Protein AF-A0A7W4E021-F1 (afdb_monomer_lite)

Secondary structure (DSSP, 8-state):
-HHHHHHHTTS-HHHHHT-------HHHH---EEETTEEE-EEE-SSSEEEHHHHHHTTSSPPPSSEEEEE-TT--EEEEESPPPHHHHHHHHHTT--

Radius of gyrati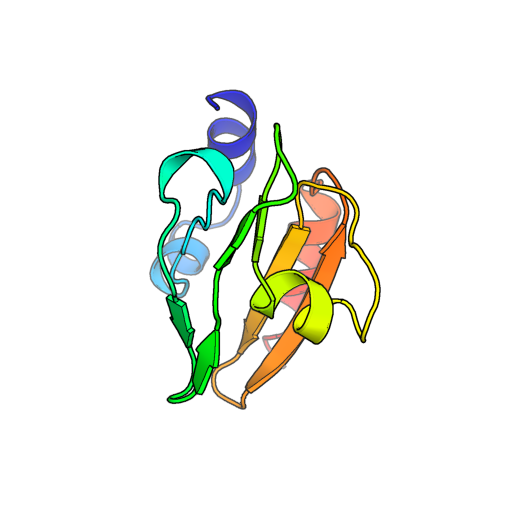on: 14.64 Å; chains: 1; bounding box: 39×26×35 Å

pLDDT: mean 73.6, std 13.23, range [36.62, 89.5]

Sequence (98 aa):
MQSAEEKLSKLPQSTWDSVYFISINPEKYHKDIEFFGKKYTFVSNGTSGLHKIAYELAGGRVPAYPFWVFADENGKMLTHEGLLKEKELNSIFSNHNH

Foldseek 3Di:
DVPQVVQVVPPPPVVVVPDDDDDDDLQPPQDWDQDPNDIFHWDDPDNGIDRVVQCVLVVNDDAAPPKDWDADPVRDIDIDHDRDDPVNVCVVVVVVPD

Structure (mmCIF, N/CA/C/O backbone):
data_AF-A0A7W4E021-F1
#
_entry.id   AF-A0A7W4E021-F1
#
loop_
_atom_site.group_PDB
_atom_site.id
_atom_site.type_symbol
_atom_site.label_atom_id
_atom_site.label_alt_id
_atom_site.label_comp_id
_atom_site.label_asym_id
_atom_site.label_entity_id
_atom_site.label_seq_id
_atom_site.pdbx_PDB_ins_code
_atom_site.Cartn_x
_atom_site.Cartn_y
_atom_site.Cartn_z
_atom_site.occupancy
_atom_site.B_iso_or_equiv
_atom_site.auth_seq_id
_atom_site.auth_comp_id
_atom_site.auth_asym_id
_atom_site.auth_atom_id
_atom_site.pdbx_PDB_model_num
ATOM 1 N N . MET A 1 1 ? 14.213 3.205 10.296 1.00 44.22 1 MET A N 1
ATOM 2 C CA . MET A 1 1 ? 13.210 2.130 10.479 1.00 44.22 1 MET A CA 1
ATOM 3 C C . MET A 1 1 ? 12.546 2.179 11.857 1.00 44.22 1 MET A C 1
ATOM 5 O O . MET A 1 1 ? 11.360 1.915 11.901 1.00 44.22 1 MET A O 1
ATOM 9 N N . GLN A 1 2 ? 13.222 2.639 12.922 1.00 36.62 2 GLN A N 1
ATOM 10 C CA . GLN A 1 2 ? 12.650 2.728 14.284 1.00 36.62 2 GLN A CA 1
ATOM 11 C C . GLN A 1 2 ? 11.426 3.663 14.450 1.00 36.62 2 GLN A C 1
ATOM 13 O O . GLN A 1 2 ? 10.571 3.407 15.286 1.00 36.62 2 GLN A O 1
ATOM 18 N N . SER A 1 3 ? 11.269 4.709 13.629 1.00 41.38 3 SER A N 1
ATOM 19 C CA . SER A 1 3 ? 10.252 5.752 13.867 1.00 41.38 3 SER A CA 1
ATOM 20 C C . SER A 1 3 ? 8.815 5.412 13.445 1.00 41.38 3 SER A C 1
ATOM 22 O O . SER A 1 3 ? 7.886 6.123 13.840 1.00 41.38 3 SER A O 1
ATOM 24 N N . ALA A 1 4 ? 8.616 4.374 12.627 1.00 44.16 4 ALA A N 1
ATOM 25 C CA . ALA A 1 4 ? 7.282 3.917 12.230 1.00 44.16 4 ALA A CA 1
ATOM 26 C C . ALA A 1 4 ? 6.720 2.917 13.251 1.00 44.16 4 ALA A C 1
ATOM 28 O O . ALA A 1 4 ? 5.570 3.048 13.656 1.00 44.16 4 ALA A O 1
ATOM 29 N N . GLU A 1 5 ? 7.550 1.987 13.734 1.00 45.19 5 GLU A N 1
ATOM 30 C CA . GLU A 1 5 ? 7.169 0.973 14.727 1.00 45.19 5 GLU A CA 1
ATOM 31 C C . GLU A 1 5 ? 6.736 1.602 16.063 1.00 45.19 5 GLU A C 1
ATOM 33 O O . GLU A 1 5 ? 5.719 1.207 16.630 1.00 45.19 5 GLU A O 1
ATOM 38 N N . GLU A 1 6 ? 7.418 2.654 16.529 1.00 45.47 6 GLU A N 1
ATOM 39 C CA . GLU A 1 6 ? 7.087 3.303 17.809 1.00 45.47 6 GLU A CA 1
ATOM 40 C C . GLU A 1 6 ? 5.709 3.985 17.820 1.00 45.47 6 GLU A C 1
ATOM 42 O O . GLU A 1 6 ? 5.059 4.047 18.865 1.00 45.47 6 GLU A O 1
ATOM 47 N N . LYS A 1 7 ? 5.222 4.482 16.675 1.00 44.44 7 LYS A N 1
ATOM 48 C CA . LYS A 1 7 ? 3.939 5.214 16.596 1.00 44.44 7 LYS A CA 1
ATOM 49 C C . LYS A 1 7 ? 2.731 4.313 16.368 1.00 44.44 7 LYS A C 1
ATOM 51 O O . LYS A 1 7 ? 1.611 4.714 16.668 1.00 44.44 7 LYS A O 1
ATOM 56 N N . LEU A 1 8 ? 2.967 3.102 15.881 1.00 52.31 8 LEU A N 1
ATOM 57 C CA . LEU A 1 8 ? 1.965 2.053 15.745 1.00 52.31 8 LEU A CA 1
ATOM 58 C C . LEU A 1 8 ? 1.599 1.426 17.109 1.00 52.31 8 LEU A C 1
ATOM 60 O O . LEU A 1 8 ? 0.476 0.967 17.298 1.00 52.31 8 LEU A O 1
ATOM 64 N N . SER A 1 9 ? 2.488 1.523 18.106 1.00 52.03 9 SER A N 1
ATOM 65 C CA . SER A 1 9 ? 2.317 0.957 19.460 1.00 52.03 9 SER A CA 1
ATOM 66 C C . SER A 1 9 ? 1.105 1.456 20.269 1.00 52.03 9 SER A C 1
ATOM 68 O O . SER A 1 9 ? 0.825 0.919 21.338 1.00 52.03 9 SER A O 1
ATOM 70 N N . LYS A 1 10 ? 0.384 2.480 19.792 1.00 61.62 10 LYS A N 1
ATOM 71 C CA . LYS A 1 10 ? -0.791 3.051 20.471 1.00 61.62 10 LYS A CA 1
ATOM 72 C C . LYS A 1 10 ? -2.128 2.464 20.030 1.00 61.62 10 LYS A C 1
ATOM 74 O O . LYS A 1 10 ? -3.142 2.756 20.662 1.00 61.62 10 LYS A O 1
ATOM 79 N N . LEU A 1 11 ? -2.156 1.675 18.956 1.00 63.66 11 LEU A N 1
ATOM 80 C CA . LEU A 1 11 ? -3.364 0.933 18.608 1.00 63.66 11 LEU A CA 1
ATOM 81 C C . LEU A 1 11 ? -3.598 -0.200 19.620 1.00 63.66 11 LEU A C 1
ATOM 83 O O . LEU A 1 11 ? -2.619 -0.758 20.124 1.00 63.66 11 LEU A O 1
ATOM 87 N N . PRO A 1 12 ? -4.863 -0.562 19.910 1.00 69.81 12 PRO A N 1
ATOM 88 C CA . PRO A 1 12 ? -5.167 -1.705 20.762 1.00 69.81 12 PRO A CA 1
ATOM 89 C C . PRO A 1 12 ? -4.418 -2.952 20.290 1.00 69.81 12 PRO A C 1
ATOM 91 O O . PRO A 1 12 ? -4.366 -3.226 19.093 1.00 69.81 12 PRO A O 1
ATOM 94 N N . GLN A 1 13 ? -3.878 -3.736 21.226 1.00 67.94 13 GLN A N 1
ATOM 95 C CA . GLN A 1 13 ? -3.169 -4.981 20.905 1.00 67.94 13 GLN A CA 1
ATOM 96 C C . GLN A 1 13 ? -4.016 -5.911 20.018 1.00 67.94 13 GLN A C 1
ATOM 98 O O . GLN A 1 13 ? -3.511 -6.472 19.053 1.00 67.94 13 GLN A O 1
ATOM 103 N N . SER A 1 14 ? -5.328 -5.963 20.265 1.00 69.12 14 SER A N 1
ATOM 104 C CA . SER A 1 14 ? -6.286 -6.747 19.479 1.00 69.12 14 SER A CA 1
ATOM 105 C C . SER A 1 14 ? -6.360 -6.351 18.001 1.00 69.12 14 SER A C 1
ATOM 107 O O . SER A 1 14 ? -6.738 -7.174 17.177 1.00 69.12 14 SER A O 1
ATOM 109 N N . THR A 1 15 ? -6.015 -5.108 17.647 1.00 69.94 15 THR A N 1
ATOM 110 C CA . THR A 1 15 ? -5.935 -4.662 16.248 1.00 69.94 15 THR A CA 1
ATOM 111 C C . THR A 1 15 ? -4.716 -5.253 15.551 1.00 69.94 15 THR A C 1
ATOM 113 O O . THR A 1 15 ? -4.788 -5.554 14.366 1.00 69.94 15 THR A O 1
ATOM 116 N N . TRP A 1 16 ? -3.609 -5.444 16.274 1.00 73.50 16 TRP A N 1
ATOM 117 C CA . TRP A 1 16 ? -2.394 -6.067 15.744 1.00 73.50 16 TRP A CA 1
ATOM 118 C C . TRP A 1 16 ? -2.560 -7.571 15.545 1.00 73.50 16 TRP A C 1
ATOM 120 O O . TRP A 1 16 ? -2.039 -8.118 14.577 1.00 73.50 16 TRP A O 1
ATOM 130 N N . ASP A 1 17 ? -3.337 -8.217 16.412 1.00 75.00 17 ASP A N 1
ATOM 131 C CA . ASP A 1 17 ? -3.608 -9.654 16.327 1.00 75.00 17 ASP A CA 1
ATOM 132 C C . ASP A 1 17 ? -4.464 -10.025 15.098 1.00 75.00 17 ASP A C 1
ATOM 134 O O . ASP A 1 17 ? -4.448 -11.172 14.655 1.00 75.00 17 ASP A O 1
ATOM 138 N N . SER A 1 18 ? -5.190 -9.060 14.519 1.00 74.75 18 SER A N 1
ATOM 139 C CA . SER A 1 18 ? -6.069 -9.258 13.358 1.00 74.75 18 SER A CA 1
ATOM 140 C C . SER A 1 18 ? -5.463 -8.830 12.017 1.00 74.75 18 SER A C 1
ATOM 142 O O . SER A 1 18 ? -6.172 -8.806 11.012 1.00 74.75 18 SER A O 1
ATOM 144 N N . VAL A 1 19 ? -4.186 -8.438 11.972 1.00 74.94 19 VAL A N 1
ATOM 145 C CA . VAL A 1 19 ? -3.554 -7.898 10.756 1.00 74.94 19 VAL A CA 1
ATOM 146 C C . VAL A 1 19 ? -2.243 -8.602 10.430 1.00 74.94 19 VAL A C 1
ATOM 148 O O . VAL A 1 19 ? -1.444 -8.938 11.301 1.00 74.94 19 VAL A O 1
ATOM 151 N N . TYR A 1 20 ? -1.985 -8.769 9.136 1.00 79.38 20 TYR A N 1
ATOM 152 C CA . TYR A 1 20 ? -0.722 -9.295 8.628 1.00 79.38 20 TYR A CA 1
ATOM 153 C C . TYR A 1 20 ? 0.081 -8.177 7.970 1.00 79.38 20 TYR A C 1
ATOM 155 O O . TYR A 1 20 ? -0.403 -7.503 7.061 1.00 79.38 20 TYR A O 1
ATOM 163 N N . PHE A 1 21 ? 1.334 -8.006 8.396 1.00 80.06 21 PHE A N 1
ATOM 164 C CA . PHE A 1 21 ? 2.249 -7.042 7.790 1.00 80.06 21 PHE A CA 1
ATOM 165 C C . PHE A 1 21 ? 3.178 -7.714 6.797 1.00 80.06 21 PHE A C 1
ATOM 167 O O . PHE A 1 21 ? 3.961 -8.598 7.143 1.00 80.06 21 PHE A O 1
ATOM 174 N N . ILE A 1 22 ? 3.138 -7.227 5.560 1.00 78.62 22 ILE A N 1
ATOM 175 C CA . ILE A 1 22 ? 4.073 -7.615 4.512 1.00 78.62 22 ILE A CA 1
ATOM 176 C C . ILE A 1 22 ? 4.819 -6.356 4.083 1.00 78.62 22 ILE A C 1
ATOM 178 O O . ILE A 1 22 ? 4.236 -5.429 3.525 1.00 78.62 22 ILE A O 1
ATOM 182 N N . SER A 1 23 ? 6.125 -6.314 4.353 1.00 80.25 23 SER A N 1
ATOM 183 C CA . SER A 1 23 ? 6.991 -5.239 3.871 1.00 80.25 23 SER A CA 1
ATOM 184 C C . SER A 1 23 ? 7.648 -5.658 2.563 1.00 80.25 23 SER A C 1
ATOM 186 O O . SER A 1 23 ? 8.415 -6.620 2.516 1.00 80.25 23 SER A O 1
ATOM 188 N N . ILE A 1 24 ? 7.360 -4.913 1.500 1.00 76.75 24 ILE A N 1
ATOM 189 C CA . ILE A 1 24 ? 7.964 -5.113 0.186 1.00 76.75 24 ILE A CA 1
ATOM 190 C C . ILE A 1 24 ? 9.004 -4.015 -0.019 1.00 76.75 24 ILE A C 1
ATOM 192 O O . ILE A 1 24 ? 8.655 -2.854 -0.217 1.00 76.75 24 ILE A O 1
ATOM 196 N N . ASN A 1 25 ? 10.288 -4.379 0.036 1.00 75.88 25 ASN A N 1
ATOM 197 C CA . ASN A 1 25 ? 11.386 -3.461 -0.264 1.00 75.88 25 ASN A CA 1
ATOM 198 C C . ASN A 1 25 ? 12.028 -3.807 -1.623 1.00 75.88 25 ASN A C 1
ATOM 200 O O . ASN A 1 25 ? 12.826 -4.751 -1.696 1.00 75.88 25 ASN A O 1
ATOM 204 N N . PRO A 1 26 ? 11.720 -3.038 -2.684 1.00 66.69 26 PRO A N 1
ATOM 205 C CA . PRO A 1 26 ? 12.227 -3.312 -4.018 1.00 66.69 26 PRO A CA 1
ATOM 206 C C . PRO A 1 26 ? 13.737 -3.432 -4.127 1.00 66.69 26 PRO A C 1
ATOM 208 O O . PRO A 1 26 ? 14.245 -4.344 -4.776 1.00 66.69 26 PRO A O 1
ATOM 211 N N . GLU A 1 27 ? 14.431 -2.512 -3.472 1.00 68.31 27 GLU A N 1
ATOM 212 C CA . GLU A 1 27 ? 15.875 -2.326 -3.575 1.00 68.31 27 GLU A CA 1
ATOM 213 C C .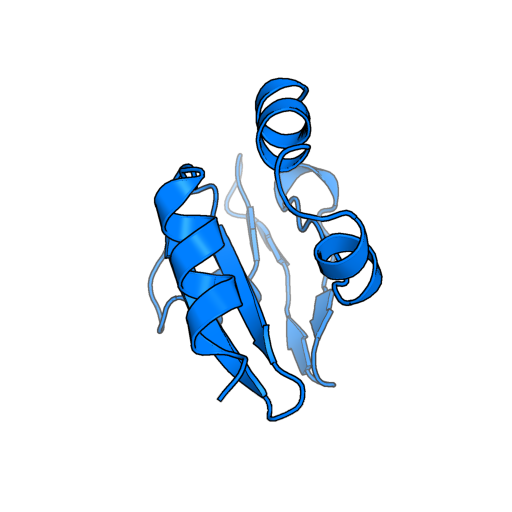 GLU A 1 27 ? 16.642 -3.370 -2.767 1.00 68.31 27 GLU A C 1
ATOM 215 O O . GLU A 1 27 ? 17.814 -3.628 -3.017 1.00 68.31 27 GLU A O 1
ATOM 220 N N . LYS A 1 28 ? 15.992 -4.000 -1.786 1.00 70.19 28 LYS A N 1
ATOM 221 C CA . LYS A 1 28 ? 16.618 -5.052 -0.985 1.00 70.19 28 LYS A CA 1
ATOM 222 C C . LYS A 1 28 ? 16.432 -6.427 -1.608 1.00 70.19 28 LYS A C 1
ATOM 224 O O . LYS A 1 28 ? 17.362 -7.232 -1.606 1.00 70.19 28 LYS A O 1
ATOM 229 N N . TYR A 1 29 ? 15.226 -6.721 -2.091 1.00 68.56 29 TYR A N 1
ATOM 230 C CA . TYR A 1 29 ? 14.849 -8.095 -2.403 1.00 68.56 29 TYR A CA 1
ATOM 231 C C . TYR A 1 29 ? 15.020 -8.464 -3.875 1.00 68.56 29 TYR A C 1
ATOM 233 O O . TYR A 1 29 ? 15.246 -9.646 -4.115 1.00 68.56 29 TYR A O 1
ATOM 241 N N . HIS A 1 30 ? 14.978 -7.509 -4.822 1.00 69.25 30 HIS A N 1
ATOM 242 C CA . HIS A 1 30 ? 15.203 -7.733 -6.267 1.00 69.25 30 HIS A CA 1
ATOM 243 C C . HIS A 1 30 ? 14.547 -9.022 -6.815 1.00 69.25 30 HIS A C 1
ATOM 245 O O . HIS A 1 30 ? 15.127 -9.732 -7.636 1.00 69.25 30 HIS A O 1
ATOM 251 N N . LYS A 1 31 ? 13.361 -9.373 -6.310 1.00 71.00 31 LYS A N 1
ATOM 252 C CA . LYS A 1 31 ? 12.679 -10.647 -6.560 1.00 71.00 31 LYS A CA 1
ATOM 253 C C . LYS A 1 31 ? 11.248 -10.390 -6.993 1.00 71.00 31 LYS A C 1
ATOM 255 O O . LYS A 1 31 ? 10.639 -9.404 -6.590 1.00 71.00 31 LYS A O 1
ATOM 260 N N . ASP A 1 32 ? 10.726 -11.314 -7.785 1.00 78.19 32 ASP A N 1
ATOM 261 C CA . ASP A 1 32 ? 9.311 -11.340 -8.127 1.00 78.19 32 ASP A CA 1
ATOM 262 C C . ASP A 1 32 ? 8.468 -11.645 -6.883 1.00 78.19 32 ASP A C 1
ATOM 264 O O . ASP A 1 32 ? 8.906 -12.364 -5.981 1.00 78.19 32 ASP A O 1
ATOM 268 N N . ILE A 1 33 ? 7.245 -11.121 -6.859 1.00 77.06 33 ILE A N 1
ATOM 269 C CA . ILE A 1 33 ? 6.285 -11.339 -5.774 1.00 77.06 33 ILE A CA 1
ATOM 270 C C . ILE A 1 33 ? 5.068 -12.059 -6.321 1.00 77.06 33 ILE A C 1
ATOM 272 O O . ILE A 1 33 ? 4.523 -11.665 -7.347 1.00 77.06 33 ILE A O 1
ATOM 276 N N . GLU A 1 34 ? 4.609 -13.082 -5.614 1.00 76.12 34 GLU A N 1
ATOM 277 C CA . GLU A 1 34 ? 3.306 -13.688 -5.862 1.00 76.12 34 GLU A CA 1
ATOM 278 C C . GLU A 1 34 ? 2.295 -13.131 -4.862 1.00 76.12 34 GLU A C 1
ATOM 280 O O . GLU A 1 34 ? 2.502 -13.187 -3.651 1.00 76.12 34 GLU A O 1
ATOM 285 N N . PHE A 1 35 ? 1.215 -12.547 -5.373 1.00 76.31 35 PHE A N 1
ATOM 286 C CA . PHE A 1 35 ? 0.159 -11.938 -4.571 1.00 76.31 35 PHE A CA 1
ATOM 287 C C . PHE A 1 35 ? -1.194 -12.228 -5.221 1.00 76.31 35 PHE A C 1
ATOM 289 O O . PHE A 1 35 ? -1.347 -12.041 -6.427 1.00 76.31 35 PHE A O 1
ATOM 296 N N . PHE A 1 36 ? -2.156 -12.739 -4.445 1.00 74.12 36 PHE A N 1
ATOM 297 C CA . PHE A 1 36 ? -3.469 -13.191 -4.944 1.00 74.12 36 PHE A CA 1
ATOM 298 C C . PHE A 1 36 ? -3.383 -14.135 -6.165 1.00 74.12 36 PHE A C 1
ATOM 300 O O . PHE A 1 36 ? -4.154 -14.031 -7.115 1.00 74.12 36 PHE A O 1
ATOM 307 N N . GLY A 1 37 ? -2.404 -15.047 -6.175 1.00 77.50 37 GLY A N 1
ATOM 308 C CA . GLY A 1 37 ? -2.198 -15.992 -7.283 1.00 77.50 37 GLY A CA 1
ATOM 309 C C . GLY A 1 37 ? -1.652 -15.363 -8.572 1.00 77.50 37 GLY A C 1
ATOM 310 O O . GLY A 1 37 ? -1.482 -16.062 -9.569 1.00 77.50 37 GLY A O 1
ATOM 311 N N . LYS A 1 38 ? -1.343 -14.060 -8.569 1.00 79.94 38 LYS A N 1
ATOM 312 C CA . LYS A 1 38 ? -0.693 -13.359 -9.677 1.00 79.94 38 LYS A CA 1
ATOM 313 C C . LYS A 1 38 ? 0.777 -13.115 -9.356 1.00 79.94 38 LYS A C 1
ATOM 315 O O . LYS A 1 38 ? 1.134 -12.690 -8.259 1.00 79.94 38 LYS A O 1
ATOM 320 N N . LYS A 1 39 ? 1.633 -13.348 -10.351 1.00 82.50 39 LYS A N 1
ATOM 321 C CA . LYS A 1 39 ? 3.064 -13.069 -10.269 1.00 82.50 39 LYS A CA 1
ATOM 322 C C . LYS A 1 39 ? 3.367 -11.652 -10.759 1.00 82.50 39 LYS A C 1
ATOM 324 O O . LYS A 1 39 ? 3.060 -11.288 -11.894 1.00 82.50 39 LYS A O 1
ATOM 329 N N . TYR A 1 40 ? 4.018 -10.872 -9.912 1.00 78.94 40 TYR A N 1
ATOM 330 C CA . TYR A 1 40 ? 4.443 -9.503 -10.157 1.00 78.94 40 TYR A CA 1
ATOM 331 C C . TYR A 1 40 ? 5.952 -9.463 -10.334 1.00 78.94 40 TYR A C 1
ATOM 333 O O . TYR A 1 40 ? 6.709 -9.731 -9.403 1.00 78.94 40 TYR A O 1
ATOM 341 N N . THR A 1 41 ? 6.380 -9.124 -11.548 1.00 78.75 41 THR A N 1
ATOM 342 C CA . THR A 1 41 ? 7.799 -9.047 -11.889 1.00 78.75 41 THR A CA 1
ATOM 343 C C . THR A 1 41 ? 8.441 -7.791 -11.323 1.00 78.75 41 THR A C 1
ATOM 345 O O . THR A 1 41 ? 7.876 -6.694 -11.416 1.00 78.75 41 THR A O 1
ATOM 348 N N . PHE A 1 42 ? 9.642 -7.952 -10.779 1.00 76.56 42 PHE A N 1
ATOM 349 C CA . PHE A 1 42 ? 10.502 -6.823 -10.460 1.00 76.56 42 PHE A CA 1
ATOM 350 C C . PHE A 1 42 ? 11.082 -6.221 -11.745 1.00 76.56 42 PHE A C 1
ATOM 352 O O . PHE A 1 42 ? 11.635 -6.942 -12.575 1.00 76.56 42 PHE A O 1
ATOM 359 N N . VAL A 1 43 ? 10.979 -4.901 -11.913 1.00 70.94 43 VAL A N 1
ATOM 360 C CA . VAL A 1 43 ? 11.614 -4.180 -13.026 1.00 70.94 43 VAL A CA 1
ATOM 361 C C . VAL A 1 43 ? 12.686 -3.250 -12.464 1.00 70.94 43 VAL A C 1
ATOM 363 O O . VAL A 1 43 ? 12.375 -2.284 -11.768 1.00 70.94 43 VAL A O 1
ATOM 366 N N . SER A 1 44 ? 13.953 -3.552 -12.758 1.00 67.75 44 SER A N 1
ATOM 367 C CA . SER A 1 44 ? 15.087 -2.685 -12.421 1.00 67.75 44 SER A CA 1
ATOM 368 C C . SER A 1 44 ? 15.157 -1.505 -13.393 1.00 67.75 44 SER A C 1
ATOM 370 O O . SER A 1 44 ? 15.138 -1.718 -14.603 1.00 67.75 44 SER A O 1
ATOM 372 N N . ASN A 1 45 ? 15.291 -0.284 -12.871 1.00 66.62 45 ASN A N 1
ATOM 373 C CA . ASN A 1 45 ? 15.539 0.938 -13.647 1.00 66.62 45 ASN A CA 1
ATOM 374 C C . ASN A 1 45 ? 16.901 1.572 -13.284 1.00 66.62 45 ASN A C 1
ATOM 376 O O . ASN A 1 45 ? 17.052 2.792 -13.277 1.00 66.62 45 ASN A O 1
ATOM 380 N N . GLY A 1 46 ? 17.907 0.753 -12.962 1.00 65.44 46 GLY A N 1
ATOM 381 C CA . GLY A 1 46 ? 19.222 1.228 -12.522 1.00 65.44 46 GLY A CA 1
ATOM 382 C C . GLY A 1 46 ? 19.327 1.269 -10.997 1.00 65.44 46 GLY A C 1
ATOM 383 O O . GLY A 1 46 ? 19.456 0.218 -10.378 1.00 65.44 46 GLY A O 1
ATOM 384 N N . THR A 1 47 ? 19.290 2.457 -10.383 1.00 55.03 47 THR A N 1
ATOM 385 C CA . THR A 1 47 ? 19.467 2.628 -8.922 1.00 55.03 47 THR A CA 1
ATOM 386 C C . THR A 1 47 ? 18.221 2.321 -8.093 1.00 55.03 47 THR A C 1
ATOM 388 O O . THR A 1 47 ? 18.308 2.257 -6.872 1.00 55.03 47 THR A O 1
ATOM 391 N N . SER A 1 48 ? 17.071 2.137 -8.738 1.00 56.31 48 SER A N 1
ATOM 392 C CA . SER A 1 48 ? 15.795 1.860 -8.086 1.00 56.31 48 SER A CA 1
ATOM 393 C C . SER A 1 48 ? 14.989 0.827 -8.873 1.00 56.31 48 SER A C 1
ATOM 395 O O . SER A 1 48 ? 15.286 0.501 -10.029 1.00 56.31 48 SER A O 1
ATOM 397 N N . GLY A 1 49 ? 13.974 0.268 -8.218 1.00 59.72 49 GLY A N 1
ATOM 398 C CA . GLY A 1 49 ? 13.191 -0.837 -8.749 1.00 59.72 49 GLY A CA 1
ATOM 399 C C . GLY A 1 49 ? 11.685 -0.643 -8.616 1.00 59.72 49 GLY A C 1
ATOM 400 O O . GLY A 1 49 ? 11.161 -0.471 -7.517 1.00 59.72 49 GLY A O 1
ATOM 401 N N . LEU A 1 50 ? 10.999 -0.707 -9.756 1.00 65.44 50 LEU A N 1
ATOM 402 C CA . LEU A 1 50 ? 9.554 -0.848 -9.942 1.00 65.44 50 LEU A CA 1
ATOM 403 C C . LEU A 1 50 ? 9.032 -2.229 -9.524 1.00 65.44 50 LEU A C 1
ATOM 405 O O . LEU A 1 50 ? 9.113 -3.144 -10.341 1.00 65.44 50 LEU A O 1
ATOM 409 N N . HIS A 1 51 ? 8.452 -2.427 -8.336 1.00 70.94 51 HIS A N 1
ATOM 410 C CA . HIS A 1 51 ? 7.557 -3.582 -8.183 1.00 70.94 51 HIS A CA 1
ATOM 411 C C . HIS A 1 51 ? 6.251 -3.289 -8.926 1.00 70.94 51 HIS A C 1
ATOM 413 O O . HIS A 1 51 ? 5.497 -2.408 -8.509 1.00 70.94 51 HIS A O 1
ATOM 419 N N . LYS A 1 52 ? 5.952 -4.034 -10.003 1.00 76.31 52 LYS A N 1
ATOM 420 C CA . LYS A 1 52 ? 4.708 -3.855 -10.781 1.00 76.31 52 LYS A CA 1
ATOM 421 C C . LYS A 1 52 ? 3.449 -3.883 -9.915 1.00 76.31 52 LYS A C 1
ATOM 423 O O . LYS A 1 52 ? 2.484 -3.205 -10.243 1.00 76.31 52 LYS A O 1
ATOM 428 N N . ILE A 1 53 ? 3.484 -4.603 -8.793 1.00 82.19 53 ILE A N 1
ATOM 429 C CA . ILE A 1 53 ? 2.382 -4.633 -7.830 1.00 82.19 53 ILE A CA 1
ATOM 430 C C . ILE A 1 53 ? 2.044 -3.236 -7.293 1.00 82.19 53 ILE A C 1
ATOM 432 O O . ILE A 1 53 ? 0.878 -2.874 -7.269 1.00 82.19 53 ILE A O 1
ATOM 436 N N . ALA A 1 54 ? 3.038 -2.410 -6.950 1.00 82.94 54 ALA A N 1
ATOM 437 C CA . ALA A 1 54 ? 2.805 -1.067 -6.425 1.00 82.94 54 ALA A CA 1
ATOM 438 C C . ALA A 1 54 ? 2.213 -0.141 -7.499 1.00 82.94 54 ALA A C 1
ATOM 440 O O . ALA A 1 54 ? 1.318 0.642 -7.208 1.00 82.94 54 ALA A O 1
ATOM 441 N N . TYR A 1 55 ? 2.666 -0.273 -8.750 1.00 85.12 55 TYR A N 1
ATOM 442 C CA . TYR A 1 55 ? 2.130 0.485 -9.884 1.00 85.12 55 TYR A CA 1
ATOM 443 C C . TYR A 1 55 ? 0.680 0.109 -10.209 1.00 85.12 55 TYR A C 1
ATOM 445 O O . TYR A 1 55 ? -0.160 0.985 -10.415 1.00 85.12 55 TYR A O 1
ATOM 453 N N . GLU A 1 56 ? 0.378 -1.193 -10.243 1.00 86.38 56 GLU A N 1
ATOM 454 C CA . GLU A 1 56 ? -0.985 -1.681 -10.467 1.00 86.38 56 GLU A CA 1
ATOM 455 C C . GLU A 1 56 ? -1.920 -1.238 -9.337 1.00 86.38 56 GLU A C 1
ATOM 457 O O . GLU A 1 56 ? -2.978 -0.676 -9.612 1.00 86.38 56 GLU A O 1
ATOM 462 N N . LEU A 1 57 ? -1.505 -1.407 -8.077 1.00 86.62 57 LEU A N 1
ATOM 463 C CA . LEU A 1 57 ? -2.296 -1.011 -6.909 1.00 86.62 57 LEU A CA 1
ATOM 464 C C . LEU A 1 57 ? -2.499 0.507 -6.816 1.00 86.62 57 LEU A C 1
ATOM 466 O O . LEU A 1 57 ? -3.538 0.952 -6.343 1.00 86.62 57 LEU A O 1
ATOM 470 N N . ALA A 1 58 ? -1.558 1.312 -7.310 1.00 87.56 58 ALA A N 1
ATOM 471 C CA . ALA A 1 58 ? -1.707 2.765 -7.389 1.00 87.56 58 ALA A CA 1
ATOM 472 C C . ALA A 1 58 ? -2.625 3.235 -8.539 1.00 87.56 58 ALA A C 1
ATOM 474 O O . ALA A 1 58 ? -2.811 4.442 -8.714 1.00 87.56 58 ALA A O 1
ATOM 475 N N . GLY A 1 59 ? -3.196 2.314 -9.326 1.00 87.50 59 GLY A N 1
ATOM 476 C CA . GLY A 1 59 ? -4.082 2.634 -10.446 1.00 87.50 59 GLY A CA 1
ATOM 477 C C . GLY A 1 59 ? -3.336 2.996 -11.730 1.00 87.50 59 GLY A C 1
ATOM 478 O O . GLY A 1 59 ? -3.788 3.852 -12.485 1.00 87.50 59 GLY A O 1
ATOM 479 N N . GLY A 1 60 ? -2.179 2.379 -11.979 1.00 86.50 60 GLY A N 1
ATOM 480 C CA . GLY A 1 60 ? -1.400 2.621 -13.196 1.00 86.50 60 GLY A CA 1
ATOM 481 C C . GLY A 1 60 ? -0.537 3.883 -13.133 1.00 86.50 60 GLY A C 1
ATOM 482 O O . GLY A 1 60 ? -0.267 4.513 -14.157 1.00 86.50 60 GLY A O 1
ATOM 483 N N . ARG A 1 61 ? -0.078 4.266 -11.939 1.00 86.81 61 ARG A N 1
ATOM 484 C CA . ARG A 1 61 ? 0.878 5.367 -11.744 1.00 86.81 61 ARG A CA 1
ATOM 485 C C . ARG A 1 61 ? 1.988 4.962 -10.788 1.00 86.81 61 ARG A C 1
ATOM 487 O O . ARG A 1 61 ? 1.853 4.009 -10.031 1.00 86.81 61 ARG A O 1
ATOM 494 N N . VAL A 1 62 ? 3.094 5.696 -10.820 1.00 83.94 62 VAL A N 1
ATOM 495 C CA . VAL A 1 62 ? 4.168 5.528 -9.836 1.00 83.94 62 VAL A CA 1
ATOM 496 C C . VAL A 1 62 ? 3.705 6.171 -8.521 1.00 83.94 62 VAL A C 1
ATOM 498 O O . VAL A 1 62 ? 3.461 7.380 -8.524 1.00 83.94 62 VAL A O 1
ATOM 501 N N . PRO A 1 63 ? 3.534 5.408 -7.425 1.00 85.88 63 PRO A N 1
ATOM 502 C CA . PRO A 1 63 ? 3.131 5.983 -6.146 1.00 85.88 63 PRO A CA 1
ATOM 503 C C . PRO A 1 63 ? 4.297 6.709 -5.469 1.00 85.88 63 PRO A C 1
ATOM 505 O O . PRO A 1 63 ? 5.465 6.371 -5.685 1.00 85.88 63 PRO A O 1
ATOM 508 N N . ALA A 1 64 ? 3.989 7.669 -4.597 1.00 87.12 64 ALA A N 1
ATOM 509 C CA . ALA A 1 64 ? 4.966 8.183 -3.647 1.00 87.12 64 ALA A CA 1
ATOM 510 C C . ALA A 1 64 ? 5.222 7.162 -2.523 1.00 87.12 64 ALA A C 1
ATOM 512 O O . ALA A 1 64 ? 4.299 6.534 -2.006 1.00 87.12 64 ALA A O 1
ATOM 513 N N . TYR A 1 65 ? 6.487 7.011 -2.125 1.00 83.38 65 TYR A N 1
ATOM 514 C CA . TYR A 1 65 ? 6.881 6.096 -1.053 1.00 83.38 65 TYR A CA 1
ATOM 515 C C . TYR A 1 65 ? 6.994 6.815 0.307 1.00 83.38 65 TYR A C 1
ATOM 517 O O . TYR A 1 65 ? 7.428 7.968 0.349 1.00 83.38 65 TYR A O 1
ATOM 525 N N . PRO A 1 66 ? 6.676 6.144 1.434 1.00 86.88 66 PRO A N 1
ATOM 526 C CA . PRO A 1 66 ? 6.161 4.776 1.515 1.00 86.88 66 PRO A CA 1
ATOM 527 C C . PRO A 1 66 ? 4.724 4.664 0.982 1.00 86.88 66 PRO A C 1
ATOM 529 O O . PRO A 1 66 ? 3.912 5.563 1.180 1.00 86.88 66 PRO A O 1
ATOM 532 N N . PHE A 1 67 ? 4.443 3.557 0.295 1.00 87.56 67 PHE A N 1
ATOM 533 C CA . PHE A 1 67 ? 3.132 3.249 -0.269 1.00 87.56 67 PHE A CA 1
ATOM 534 C C . PHE A 1 67 ? 2.490 2.132 0.547 1.00 87.56 67 PHE A C 1
ATOM 536 O O . PHE A 1 67 ? 3.068 1.052 0.685 1.00 87.56 67 PHE A O 1
ATOM 543 N N . TRP A 1 68 ? 1.315 2.407 1.096 1.00 89.25 68 TRP A N 1
ATOM 544 C CA . TRP A 1 68 ? 0.576 1.503 1.964 1.00 89.25 68 TRP A CA 1
ATOM 545 C C . TRP A 1 68 ? -0.650 0.983 1.240 1.00 89.25 68 TRP A C 1
ATOM 547 O O . TRP A 1 68 ? -1.374 1.748 0.602 1.00 89.25 68 TRP A O 1
ATOM 557 N N . VAL A 1 69 ? -0.895 -0.313 1.380 1.00 87.94 69 VAL A N 1
ATOM 558 C CA . VAL A 1 69 ? -2.085 -0.979 0.860 1.00 87.94 69 VAL A CA 1
ATOM 559 C C . VAL A 1 69 ? -2.708 -1.733 2.023 1.00 87.94 69 VAL A C 1
ATOM 561 O O . VAL A 1 69 ? -2.047 -2.546 2.665 1.00 87.94 69 VAL A O 1
ATOM 564 N N . PHE A 1 70 ? -3.975 -1.449 2.284 1.00 87.19 70 PHE A N 1
ATOM 565 C CA . PHE A 1 70 ? -4.804 -2.150 3.250 1.00 87.19 70 PHE A CA 1
ATOM 566 C C . PHE A 1 70 ? -5.799 -2.984 2.463 1.00 87.19 70 PHE A C 1
ATOM 568 O O . PHE A 1 70 ? -6.489 -2.443 1.604 1.00 87.19 70 PHE A O 1
ATOM 575 N N . ALA A 1 71 ? -5.847 -4.282 2.727 1.00 85.62 71 ALA A N 1
ATOM 576 C CA . ALA A 1 71 ? -6.791 -5.192 2.099 1.00 85.62 71 ALA A CA 1
ATOM 577 C C . ALA A 1 71 ? -7.626 -5.864 3.188 1.00 85.62 71 ALA A C 1
ATOM 579 O O . ALA A 1 71 ? -7.067 -6.288 4.201 1.00 85.62 71 ALA A O 1
ATOM 580 N N . ASP A 1 72 ? -8.936 -5.948 2.979 1.00 83.25 72 ASP A N 1
ATOM 581 C CA . ASP A 1 72 ? -9.818 -6.749 3.826 1.00 83.25 72 ASP A CA 1
ATOM 582 C C . ASP A 1 72 ? -10.009 -8.172 3.274 1.00 83.25 72 ASP A C 1
ATOM 584 O O . ASP A 1 72 ? -9.537 -8.523 2.188 1.00 83.25 72 ASP A O 1
ATOM 588 N N . GLU A 1 73 ? -10.712 -9.006 4.040 1.00 81.12 73 GLU A N 1
ATOM 589 C CA . GLU A 1 73 ? -11.032 -10.393 3.680 1.00 81.12 73 GLU A CA 1
ATOM 590 C C . GLU A 1 73 ? -11.890 -10.526 2.411 1.00 81.12 73 GLU A C 1
ATOM 592 O O . GLU A 1 73 ? -11.850 -11.558 1.743 1.00 81.12 73 GLU A O 1
ATOM 597 N N . ASN A 1 74 ? -12.619 -9.470 2.036 1.00 81.69 74 ASN A N 1
ATOM 598 C CA . ASN A 1 74 ? -13.454 -9.422 0.837 1.00 81.69 74 ASN A CA 1
ATOM 599 C C . ASN A 1 74 ? -12.669 -8.944 -0.396 1.00 81.69 74 ASN A C 1
ATOM 601 O O . ASN A 1 74 ? -13.232 -8.817 -1.486 1.00 81.69 74 ASN A O 1
ATOM 605 N N . GLY A 1 75 ? -11.370 -8.667 -0.243 1.00 75.38 75 GLY A N 1
ATOM 606 C CA . GLY A 1 75 ? -10.506 -8.170 -1.308 1.00 75.38 75 GLY A CA 1
ATOM 607 C C . GLY A 1 75 ? -10.704 -6.686 -1.621 1.00 75.38 75 GLY A C 1
ATOM 608 O O . GLY A 1 75 ? -10.200 -6.210 -2.642 1.00 75.38 75 GLY A O 1
ATOM 609 N N . LYS A 1 76 ? -11.409 -5.928 -0.770 1.00 83.56 76 LYS A N 1
ATOM 610 C CA . LYS A 1 76 ? -11.489 -4.472 -0.902 1.00 83.56 76 LYS A CA 1
ATOM 611 C C . LYS A 1 76 ? -10.158 -3.875 -0.467 1.00 83.56 76 LYS A C 1
ATOM 613 O O . LYS A 1 76 ? -9.664 -4.159 0.622 1.00 83.56 76 LYS A O 1
ATOM 618 N N . MET A 1 77 ? -9.590 -3.031 -1.324 1.00 86.62 77 MET A N 1
ATOM 619 C CA . MET A 1 77 ? -8.287 -2.418 -1.092 1.00 86.62 77 MET A CA 1
ATOM 620 C C . MET A 1 77 ? -8.406 -0.907 -0.892 1.00 86.62 77 MET A C 1
ATOM 622 O O . MET A 1 77 ? -9.116 -0.223 -1.631 1.00 86.62 77 MET A O 1
ATOM 626 N N . LEU A 1 78 ? -7.674 -0.384 0.088 1.00 87.69 78 LEU A N 1
ATOM 627 C CA . LEU A 1 78 ? -7.452 1.039 0.316 1.00 87.69 78 LEU A CA 1
ATOM 628 C C . LEU A 1 78 ? -5.955 1.327 0.196 1.00 87.69 78 LEU A C 1
ATOM 630 O O . LEU A 1 78 ? -5.133 0.614 0.766 1.00 87.69 78 LEU A O 1
ATOM 634 N N . THR A 1 79 ? -5.596 2.398 -0.504 1.00 89.50 79 THR A N 1
ATOM 635 C CA . THR A 1 79 ? -4.198 2.797 -0.693 1.00 89.50 79 THR A CA 1
ATOM 636 C C . THR A 1 79 ? -3.904 4.135 -0.031 1.00 89.50 79 THR A C 1
ATOM 638 O O . THR A 1 79 ? -4.734 5.043 -0.090 1.00 89.50 79 THR A O 1
ATOM 641 N N . HIS A 1 80 ? -2.708 4.291 0.532 1.00 89.50 80 HIS A N 1
ATOM 642 C CA . HIS A 1 80 ? -2.235 5.549 1.104 1.00 89.50 80 HIS A CA 1
ATOM 643 C C . HIS A 1 80 ? -0.775 5.812 0.725 1.00 89.50 80 HIS A C 1
ATOM 645 O O . HIS A 1 80 ? 0.054 4.903 0.728 1.00 89.50 80 HIS A O 1
ATOM 651 N N . GLU A 1 81 ? -0.456 7.066 0.423 1.00 89.44 81 GLU A N 1
ATOM 652 C CA . GLU A 1 81 ? 0.886 7.503 0.038 1.00 89.44 81 GLU A CA 1
ATOM 653 C C . GLU A 1 81 ? 1.490 8.415 1.095 1.00 89.44 81 GLU A C 1
ATOM 655 O O . GLU A 1 81 ? 0.853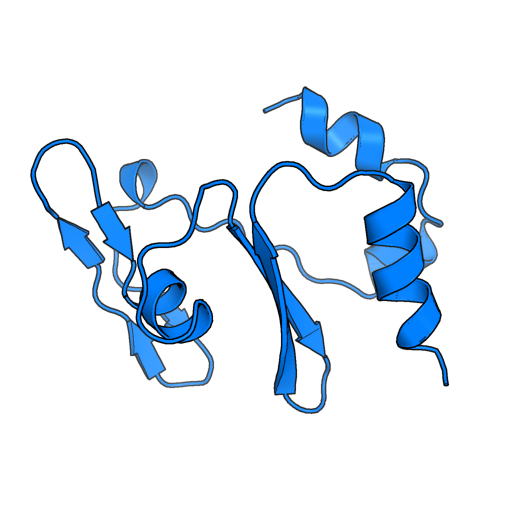 9.359 1.557 1.00 89.44 81 GLU A O 1
ATOM 660 N N . GLY A 1 82 ? 2.751 8.160 1.431 1.00 86.88 82 GLY A N 1
ATOM 661 C CA . GLY A 1 82 ? 3.472 8.917 2.440 1.00 86.88 82 GLY A CA 1
ATOM 662 C C . GLY A 1 82 ? 3.322 8.340 3.846 1.00 86.88 82 GLY A C 1
ATOM 663 O O . GLY A 1 82 ? 2.921 7.196 4.065 1.00 86.88 82 GLY A O 1
ATOM 664 N N . LEU A 1 83 ? 3.755 9.123 4.831 1.00 84.94 83 LEU A N 1
ATOM 665 C CA . LEU A 1 83 ? 3.779 8.692 6.224 1.00 84.94 83 LEU A CA 1
ATOM 666 C C . LEU A 1 83 ? 2.373 8.722 6.827 1.00 84.94 83 LEU A C 1
ATOM 668 O O . LEU A 1 83 ? 1.802 9.798 6.993 1.00 84.94 83 LEU A O 1
ATOM 672 N N . L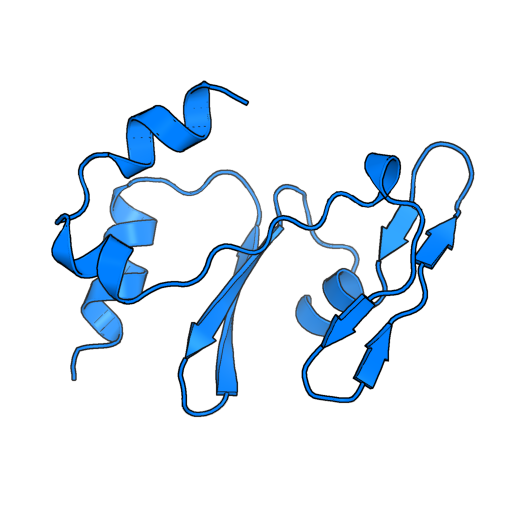EU A 1 84 ? 1.887 7.554 7.247 1.00 83.56 84 LEU A N 1
ATOM 673 C CA . LEU A 1 84 ? 0.634 7.423 7.983 1.00 83.56 84 LEU A CA 1
ATOM 674 C C . LEU A 1 84 ? 0.720 8.113 9.344 1.00 83.56 84 LEU A C 1
ATOM 676 O O . LEU A 1 84 ? 1.624 7.848 10.147 1.00 83.56 84 LEU A O 1
ATOM 680 N N . LYS A 1 85 ? -0.259 8.968 9.636 1.00 81.69 85 LYS A N 1
ATOM 681 C CA . LYS A 1 85 ? -0.469 9.514 10.978 1.00 81.69 85 LYS A CA 1
ATOM 682 C C . LYS A 1 85 ? -1.415 8.615 11.767 1.00 81.69 85 LYS A C 1
ATOM 684 O O . LYS A 1 85 ? -2.321 7.997 11.220 1.00 81.69 85 LYS A O 1
ATOM 689 N N . GLU A 1 86 ? -1.270 8.637 13.088 1.00 76.94 86 GLU A N 1
ATOM 690 C CA . GLU A 1 86 ? -2.115 7.884 14.029 1.00 76.94 86 GLU A CA 1
ATOM 691 C C . GLU A 1 86 ? -3.622 8.096 13.781 1.00 76.94 86 GLU A C 1
ATOM 693 O O . GLU A 1 86 ? -4.398 7.147 13.768 1.00 76.94 86 GLU A O 1
ATOM 698 N N . LYS A 1 87 ? -4.042 9.338 13.502 1.00 78.69 87 LYS A N 1
ATOM 699 C CA . LYS A 1 87 ? -5.447 9.662 13.195 1.00 78.69 87 LYS A CA 1
ATOM 700 C C . LYS A 1 87 ? -5.963 8.983 11.923 1.00 78.69 87 LYS A C 1
ATOM 702 O O . LYS A 1 87 ? -7.119 8.572 11.878 1.00 78.69 87 LYS A O 1
ATOM 707 N N . GLU A 1 88 ? -5.122 8.887 10.898 1.00 80.19 88 GLU A N 1
ATOM 708 C CA . GLU A 1 88 ? -5.482 8.271 9.617 1.00 80.19 88 GLU A CA 1
ATOM 709 C C . GLU A 1 88 ? -5.609 6.764 9.790 1.00 80.19 88 GLU A C 1
ATOM 711 O O . GLU A 1 88 ? -6.612 6.179 9.399 1.00 80.19 88 GLU A O 1
ATOM 716 N N . LEU A 1 89 ? -4.649 6.163 10.489 1.00 79.12 89 LEU A N 1
ATOM 717 C CA . LEU A 1 89 ? -4.655 4.745 10.809 1.00 79.12 89 LEU A CA 1
ATOM 718 C C . LEU A 1 89 ? -5.894 4.343 11.629 1.00 79.12 89 LEU A C 1
ATOM 720 O O . LEU A 1 89 ? -6.589 3.394 11.275 1.00 79.12 89 LEU A O 1
ATOM 724 N N . ASN A 1 90 ? -6.226 5.117 12.667 1.00 77.88 90 ASN A N 1
ATOM 725 C CA . ASN A 1 90 ? -7.448 4.919 13.451 1.00 77.88 90 ASN A CA 1
ATOM 726 C C . ASN A 1 90 ? -8.711 5.006 12.585 1.00 77.88 90 ASN A C 1
ATOM 728 O O . ASN A 1 90 ? -9.627 4.206 12.760 1.00 77.88 90 ASN A O 1
ATOM 732 N N . SER A 1 91 ? -8.762 5.952 11.643 1.00 78.56 91 SER A N 1
ATOM 733 C CA . SER A 1 91 ? -9.916 6.117 10.747 1.00 78.56 91 SER A CA 1
ATOM 734 C C . SER A 1 91 ? -10.083 4.919 9.808 1.00 78.56 91 SER A C 1
ATOM 736 O O . SER A 1 91 ? -11.205 4.489 9.556 1.00 78.56 91 SER A O 1
ATOM 738 N N . ILE A 1 92 ? -8.970 4.358 9.325 1.00 76.62 92 ILE A N 1
ATOM 739 C CA . ILE A 1 92 ? -8.961 3.167 8.467 1.00 76.62 92 ILE A CA 1
ATOM 740 C C . ILE A 1 92 ? -9.516 1.964 9.234 1.00 76.62 92 ILE A C 1
ATOM 742 O O . ILE A 1 92 ? -10.453 1.329 8.762 1.00 76.62 92 ILE A O 1
ATOM 746 N N . PHE A 1 93 ? -9.011 1.691 10.439 1.00 73.06 93 PHE A N 1
ATOM 747 C CA . PHE A 1 93 ? -9.470 0.543 11.228 1.00 73.06 93 PHE A CA 1
ATOM 748 C C . PHE A 1 93 ? -10.887 0.712 11.796 1.00 73.06 93 PHE A C 1
ATOM 750 O O . PHE A 1 93 ? -11.625 -0.264 11.887 1.00 73.06 93 PHE A O 1
ATOM 757 N N . SER A 1 94 ? -11.310 1.935 12.129 1.00 71.31 94 SER A N 1
ATOM 758 C CA . SER A 1 94 ? -12.656 2.176 12.678 1.00 71.31 94 SER A CA 1
ATOM 759 C C . SER A 1 94 ? -13.764 2.011 11.632 1.00 71.31 94 SER A C 1
ATOM 761 O O . SER A 1 94 ? -14.861 1.576 11.970 1.00 71.31 94 SER A O 1
ATOM 763 N N . ASN A 1 95 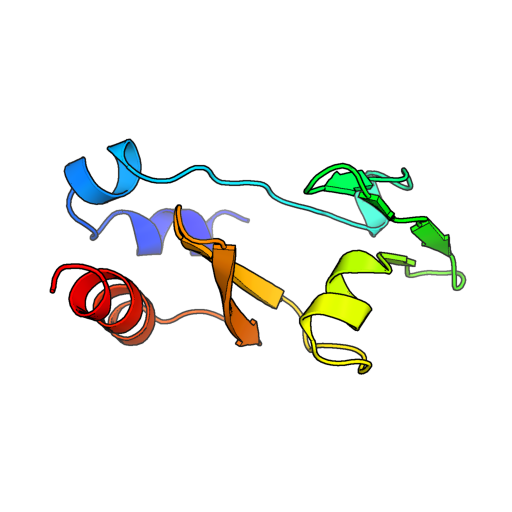? -13.486 2.314 10.359 1.00 58.69 95 ASN A N 1
ATOM 764 C CA . ASN A 1 95 ? -14.463 2.206 9.270 1.00 58.69 95 ASN A CA 1
ATOM 765 C C . ASN A 1 95 ? -14.691 0.769 8.767 1.00 58.69 95 ASN A C 1
ATOM 767 O O . ASN A 1 95 ? -15.581 0.563 7.946 1.00 58.69 95 ASN A O 1
ATOM 771 N N . HIS A 1 96 ? -13.901 -0.206 9.225 1.00 53.81 96 HIS A N 1
ATOM 772 C CA . HIS A 1 96 ? -14.037 -1.619 8.850 1.00 53.81 96 HIS A CA 1
ATOM 773 C C . HIS A 1 96 ? -14.811 -2.462 9.884 1.00 53.81 96 HIS A C 1
ATOM 775 O O . HIS A 1 96 ? -14.988 -3.655 9.672 1.00 53.81 96 HIS A O 1
ATOM 781 N N . ASN A 1 97 ? -15.305 -1.850 10.969 1.00 46.91 97 ASN A N 1
ATOM 782 C CA . ASN A 1 97 ? -16.066 -2.515 12.039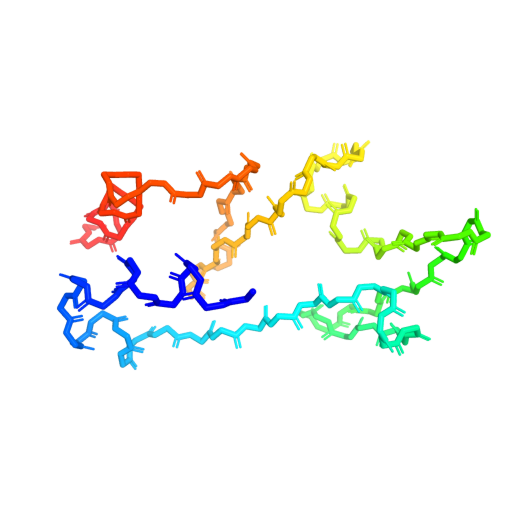 1.00 46.91 97 ASN A CA 1
ATOM 783 C C . ASN A 1 97 ? -17.602 -2.386 11.899 1.00 46.91 97 ASN A C 1
ATOM 785 O O . ASN A 1 97 ? -18.314 -2.486 12.900 1.00 46.91 97 ASN A O 1
ATOM 789 N N . HIS A 1 98 ? -18.121 -2.139 10.691 1.00 38.25 98 HIS A N 1
ATOM 790 C CA . HIS A 1 98 ? -19.558 -1.998 10.417 1.00 38.25 98 HIS A CA 1
ATOM 791 C C . HIS A 1 98 ? -20.007 -2.823 9.214 1.00 38.25 98 HIS A C 1
ATOM 793 O O . HIS A 1 98 ? -19.325 -2.749 8.168 1.00 38.25 98 HIS A O 1
#